Protein AF-A0A7J3IFD3-F1 (afdb_monomer)

Mean predicted aligned error: 5.37 Å

Secondary structure (DSSP, 8-state):
-HHHHHHHHHHHHHHT---------SSGGGTTSEEEEE--TT--HHHHHHHHHHTT-EEEEE-PPPHHHHHHHHHHHHHHHHHHHH-

Nearest PDB structures (foldseek):
  7rty-assembly2_B  TM=5.870E-01  e=5.125E-01  Pseudomonas syringae
  8fn6-assembly1_1  TM=2.913E-01  e=9.522E+00  Trypanosoma brucei

Structure (mmCIF, N/CA/C/O backbone):
data_AF-A0A7J3IFD3-F1
#
_entry.id   AF-A0A7J3IFD3-F1
#
loop_
_atom_site.group_PDB
_atom_site.id
_atom_site.type_symbol
_atom_site.label_atom_id
_atom_site.label_alt_id
_atom_site.label_comp_id
_atom_site.label_asym_id
_atom_site.label_entity_id
_atom_site.label_seq_id
_atom_site.pdbx_PDB_ins_code
_atom_site.Cartn_x
_atom_site.Cartn_y
_atom_site.Cartn_z
_atom_site.occupancy
_atom_site.B_iso_or_equiv
_atom_site.auth_seq_id
_atom_site.auth_comp_id
_atom_site.auth_asym_id
_atom_site.auth_atom_id
_atom_site.pdbx_PDB_model_num
ATOM 1 N N . LEU A 1 1 ? 3.782 -7.750 -11.130 1.00 59.34 1 LEU A N 1
ATOM 2 C CA . LEU A 1 1 ? 3.398 -6.591 -10.284 1.00 59.34 1 LEU A CA 1
ATOM 3 C C . LEU A 1 1 ? 2.085 -6.816 -9.527 1.00 59.34 1 LEU A C 1
ATOM 5 O O . LEU A 1 1 ? 2.106 -6.735 -8.308 1.00 59.34 1 LEU A O 1
ATOM 9 N N . ASN A 1 2 ? 0.996 -7.236 -10.191 1.00 77.88 2 ASN A N 1
ATOM 10 C CA . ASN A 1 2 ? -0.259 -7.613 -9.507 1.00 77.88 2 ASN A CA 1
ATOM 11 C C . ASN A 1 2 ? -0.102 -8.727 -8.460 1.00 77.88 2 ASN A C 1
ATOM 13 O O . ASN A 1 2 ? -0.872 -8.777 -7.508 1.00 77.88 2 ASN A O 1
ATOM 17 N N . TYR A 1 3 ? 0.901 -9.597 -8.612 1.00 89.62 3 TYR A N 1
ATOM 18 C CA . TYR A 1 3 ? 1.214 -10.627 -7.623 1.00 89.62 3 TYR A CA 1
ATOM 19 C C . TYR A 1 3 ? 1.499 -10.045 -6.231 1.00 89.62 3 TYR A C 1
ATOM 21 O O . TYR A 1 3 ? 0.901 -10.499 -5.263 1.00 89.62 3 TYR A O 1
ATOM 29 N N . PHE A 1 4 ? 2.359 -9.024 -6.124 1.00 89.00 4 PHE A N 1
ATOM 30 C CA . PHE A 1 4 ? 2.726 -8.443 -4.827 1.00 89.00 4 PHE A CA 1
ATOM 31 C C . PHE A 1 4 ? 1.549 -7.730 -4.167 1.00 89.00 4 PHE A C 1
ATOM 33 O O . PHE A 1 4 ? 1.334 -7.913 -2.974 1.00 89.00 4 PHE A O 1
ATOM 40 N N . VAL A 1 5 ? 0.735 -7.018 -4.953 1.00 89.31 5 VAL A N 1
ATOM 41 C CA . 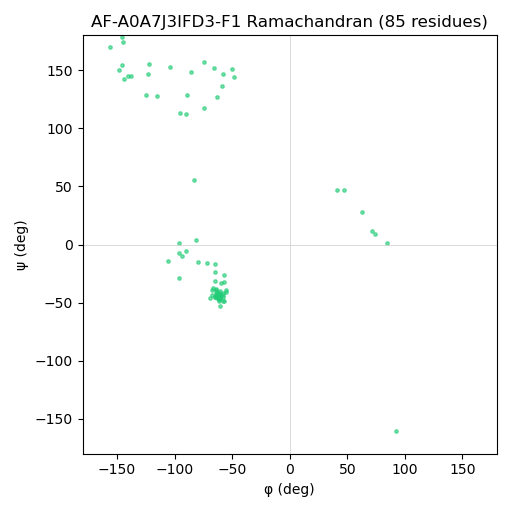VAL A 1 5 ? -0.506 -6.401 -4.462 1.00 89.31 5 VAL A CA 1
ATOM 42 C C . VAL A 1 5 ? -1.457 -7.475 -3.931 1.00 89.31 5 VAL A C 1
ATOM 44 O O . VAL A 1 5 ? -1.857 -7.429 -2.773 1.00 89.31 5 VAL A O 1
ATOM 47 N N . ARG A 1 6 ? -1.758 -8.507 -4.731 1.00 92.62 6 ARG A N 1
ATOM 48 C CA . ARG A 1 6 ? -2.646 -9.608 -4.319 1.00 92.62 6 ARG A CA 1
ATOM 49 C C . ARG A 1 6 ? -2.118 -10.359 -3.098 1.00 92.62 6 ARG A C 1
ATOM 51 O O . ARG A 1 6 ? -2.898 -10.715 -2.221 1.00 92.62 6 ARG A O 1
ATOM 58 N N . ARG A 1 7 ? -0.806 -10.593 -3.026 1.00 95.12 7 ARG A N 1
ATOM 59 C CA . ARG A 1 7 ? -0.161 -11.241 -1.880 1.00 95.12 7 ARG A CA 1
ATOM 60 C C . ARG A 1 7 ? -0.269 -10.379 -0.625 1.00 95.12 7 ARG A C 1
ATOM 62 O O . ARG A 1 7 ? -0.628 -10.914 0.417 1.00 95.12 7 ARG A O 1
ATOM 69 N N . GLY A 1 8 ? -0.003 -9.078 -0.734 1.00 93.44 8 GLY A N 1
ATOM 70 C CA . GLY A 1 8 ? -0.144 -8.125 0.365 1.00 93.44 8 GLY A CA 1
ATOM 71 C C . GLY A 1 8 ? -1.568 -8.099 0.913 1.00 93.44 8 GLY A C 1
ATOM 72 O O . GLY A 1 8 ? -1.752 -8.282 2.109 1.00 93.44 8 GLY A O 1
ATOM 73 N N . LEU A 1 9 ? -2.568 -7.998 0.032 1.00 92.75 9 LEU A N 1
ATOM 74 C CA . LEU A 1 9 ? -3.986 -8.004 0.414 1.00 92.75 9 LEU A CA 1
ATOM 75 C C . LEU A 1 9 ? -4.431 -9.323 1.051 1.00 92.75 9 LEU A C 1
ATOM 77 O O . LEU A 1 9 ? -5.202 -9.332 2.006 1.00 92.75 9 LEU A O 1
ATOM 81 N N . ARG A 1 10 ? -3.938 -10.457 0.542 1.00 96.25 10 ARG A N 1
ATOM 82 C CA . ARG A 1 10 ? -4.220 -11.764 1.142 1.00 96.25 10 ARG A CA 1
ATOM 83 C C . ARG A 1 10 ? -3.636 -11.866 2.551 1.00 96.25 10 ARG A C 1
ATOM 85 O O . ARG A 1 10 ? -4.294 -12.404 3.434 1.00 96.25 10 ARG A O 1
ATOM 92 N N . LEU A 1 11 ? -2.417 -11.367 2.758 1.00 96.44 11 LEU A N 1
ATOM 93 C CA . LEU A 1 11 ? -1.755 -11.378 4.064 1.00 96.4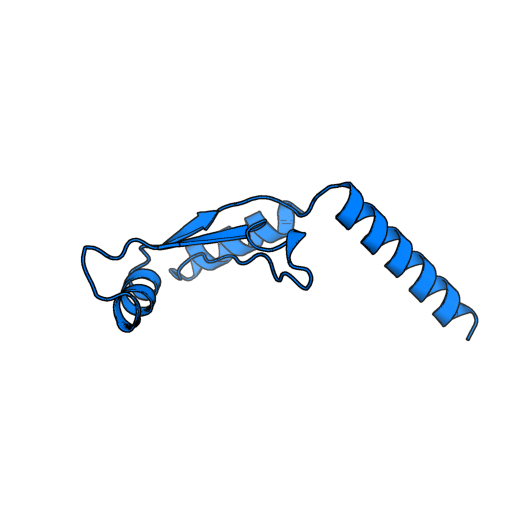4 11 LEU A CA 1
ATOM 94 C C . LEU A 1 11 ? -2.427 -10.427 5.054 1.00 96.44 11 LEU A C 1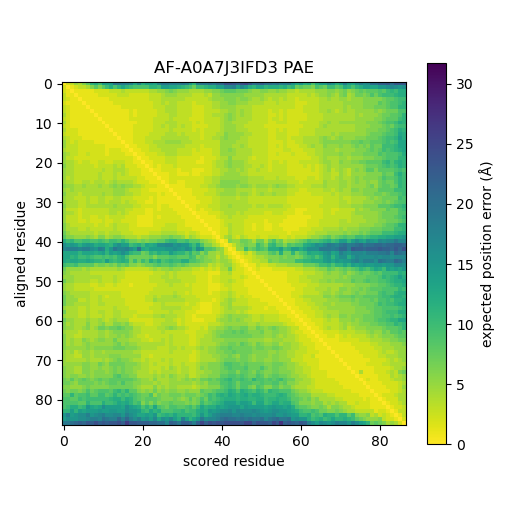
ATOM 96 O O . LEU A 1 11 ? -2.693 -10.836 6.179 1.00 96.44 11 LEU A O 1
ATOM 100 N N . SER A 1 12 ? -2.736 -9.194 4.645 1.00 93.81 12 SER A N 1
ATOM 101 C CA . SER A 1 12 ? -3.412 -8.230 5.518 1.00 93.81 12 SER A CA 1
ATOM 102 C C . SER A 1 12 ? -4.785 -8.740 5.950 1.00 93.81 12 SER A C 1
ATOM 104 O O . SER A 1 12 ? -5.111 -8.689 7.133 1.00 93.81 12 SER A O 1
ATOM 106 N N . SER A 1 13 ? -5.539 -9.336 5.021 1.00 93.81 13 SER A N 1
ATOM 107 C CA . SER A 1 13 ? -6.811 -9.994 5.316 1.00 93.81 13 SER A CA 1
ATOM 108 C C . SER A 1 13 ? -6.648 -11.174 6.280 1.00 93.81 13 SER A C 1
ATOM 110 O O . SER A 1 13 ? -7.390 -11.252 7.254 1.00 93.81 13 SER A O 1
ATOM 112 N N . ALA A 1 14 ? -5.667 -12.058 6.060 1.00 97.00 14 ALA A N 1
ATOM 113 C CA . ALA A 1 14 ? -5.431 -13.216 6.927 1.00 97.00 14 ALA A CA 1
ATOM 114 C C . ALA A 1 14 ? -5.008 -12.831 8.355 1.00 97.00 14 ALA A C 1
ATOM 116 O O . ALA A 1 14 ? -5.321 -13.546 9.301 1.00 97.00 14 ALA A O 1
ATOM 117 N N . LEU A 1 15 ? -4.303 -11.709 8.511 1.00 95.94 15 LEU A N 1
ATOM 118 C CA . LEU A 1 15 ? -3.842 -11.199 9.803 1.00 95.94 15 LEU A CA 1
ATOM 119 C C . LEU A 1 15 ? -4.848 -10.252 10.475 1.00 95.94 15 LEU A C 1
ATOM 121 O O . LEU A 1 15 ? -4.602 -9.811 11.594 1.00 95.94 15 LEU A O 1
ATOM 125 N N . GLY A 1 16 ? -5.952 -9.907 9.804 1.00 93.25 16 GLY A N 1
ATOM 126 C CA . GLY A 1 16 ? -6.930 -8.945 10.317 1.00 93.25 16 GLY A CA 1
ATOM 127 C C . GLY A 1 16 ? -6.359 -7.535 10.505 1.00 93.25 16 GLY A C 1
ATOM 128 O O . GLY A 1 16 ? -6.820 -6.798 11.373 1.00 93.25 16 GLY A O 1
ATOM 129 N N . VAL A 1 17 ? -5.342 -7.158 9.724 1.00 93.06 17 VAL A N 1
ATOM 130 C CA . VAL A 1 17 ? -4.702 -5.836 9.798 1.00 93.06 17 VAL A CA 1
ATOM 131 C C . VAL A 1 17 ? -5.145 -4.942 8.645 1.00 93.06 17 VAL A C 1
ATOM 133 O O . VAL A 1 17 ? -5.486 -5.406 7.555 1.00 93.06 17 VAL A O 1
ATOM 136 N N . ALA A 1 18 ? -5.117 -3.632 8.880 1.00 93.12 18 ALA A N 1
ATOM 137 C CA . ALA A 1 18 ? -5.483 -2.645 7.877 1.00 93.12 18 ALA A CA 1
ATOM 138 C C . ALA A 1 18 ? -4.609 -2.753 6.618 1.00 93.12 18 ALA A C 1
ATOM 140 O O . ALA A 1 18 ? -3.385 -2.883 6.689 1.00 93.12 18 ALA A O 1
ATOM 141 N N . SER A 1 19 ? -5.250 -2.662 5.453 1.00 91.81 19 SER A N 1
ATOM 142 C CA . SER A 1 19 ? -4.554 -2.605 4.167 1.00 91.81 19 SER A CA 1
ATOM 143 C C . SER A 1 19 ? -4.264 -1.150 3.817 1.00 91.81 19 SER A C 1
ATOM 145 O O . SER A 1 19 ? -5.188 -0.384 3.554 1.00 91.81 19 SER A O 1
ATOM 147 N N . VAL A 1 20 ? -2.984 -0.782 3.810 1.00 93.38 20 VAL A N 1
ATOM 148 C CA . VAL A 1 20 ? -2.514 0.574 3.496 1.00 93.38 20 VAL A CA 1
ATOM 149 C C . VAL A 1 20 ? -1.549 0.549 2.313 1.00 93.38 20 VAL A C 1
ATOM 151 O O . VAL A 1 20 ? -0.909 -0.465 2.034 1.00 93.38 20 VAL A O 1
ATOM 154 N N . GLY A 1 21 ? -1.452 1.673 1.609 1.00 92.12 21 GLY A N 1
ATOM 155 C CA . GLY A 1 21 ? -0.565 1.857 0.466 1.00 92.12 21 GLY A CA 1
ATOM 156 C C . GLY A 1 21 ? -0.078 3.299 0.345 1.00 92.12 21 GLY A C 1
ATOM 157 O O . GLY A 1 21 ? -0.772 4.242 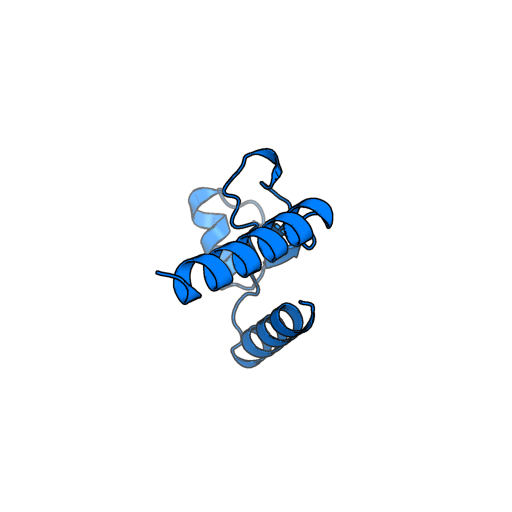0.731 1.00 92.12 21 GLY A O 1
ATOM 158 N N . GLY A 1 22 ? 1.122 3.461 -0.202 1.00 93.38 22 GLY A N 1
ATOM 159 C CA . GLY A 1 22 ? 1.741 4.756 -0.462 1.00 93.38 22 GLY A CA 1
ATOM 160 C C . GLY A 1 22 ? 2.582 4.702 -1.729 1.00 93.38 22 GLY A C 1
ATOM 161 O O . GLY A 1 22 ? 3.033 3.632 -2.135 1.00 93.38 22 GLY A O 1
ATOM 162 N N . SER A 1 23 ? 2.759 5.856 -2.367 1.00 92.38 23 SER A N 1
ATOM 163 C CA . SER A 1 23 ? 3.456 5.963 -3.650 1.00 92.38 23 SER A CA 1
ATOM 164 C C . SER A 1 23 ? 4.966 5.766 -3.559 1.00 92.38 23 SER A C 1
ATOM 166 O O . SER A 1 23 ? 5.586 5.578 -4.601 1.00 92.38 23 SER A O 1
ATOM 168 N N . ASP A 1 24 ? 5.541 5.852 -2.353 1.00 91.12 24 ASP A N 1
ATOM 169 C CA . ASP A 1 24 ? 6.993 5.859 -2.130 1.00 91.12 24 ASP A CA 1
ATOM 170 C C . ASP A 1 24 ? 7.706 6.833 -3.092 1.00 91.12 24 ASP A C 1
ATOM 172 O O . ASP A 1 24 ? 8.646 6.514 -3.827 1.00 91.12 24 ASP A O 1
ATOM 176 N N . ALA A 1 25 ? 7.132 8.036 -3.189 1.00 91.94 25 ALA A N 1
ATOM 177 C CA . ALA A 1 25 ? 7.512 9.005 -4.198 1.00 91.94 25 ALA A CA 1
ATOM 178 C C . ALA A 1 25 ? 8.855 9.650 -3.850 1.00 91.94 25 ALA A C 1
ATOM 180 O O . ALA A 1 25 ? 8.977 10.385 -2.877 1.00 91.94 25 ALA A O 1
ATOM 181 N N . HIS A 1 26 ? 9.837 9.442 -4.724 1.00 91.25 26 HIS A N 1
ATOM 182 C CA . HIS A 1 26 ? 11.143 10.106 -4.676 1.00 91.25 26 HIS A CA 1
ATOM 183 C C . HIS A 1 26 ? 11.201 11.342 -5.594 1.00 91.25 26 HIS A C 1
ATOM 185 O O . HIS A 1 26 ? 12.243 11.984 -5.733 1.00 91.25 26 HIS A O 1
ATOM 191 N N . LYS A 1 27 ? 10.085 11.661 -6.266 1.00 90.56 27 LYS A N 1
ATOM 192 C CA . LYS A 1 27 ? 9.898 12.830 -7.134 1.00 90.56 27 LYS A CA 1
ATOM 193 C C . LYS A 1 27 ? 8.495 13.404 -6.926 1.00 90.56 27 LYS A C 1
ATOM 195 O O . LYS A 1 27 ? 7.558 12.618 -6.786 1.00 90.56 27 LYS A O 1
ATOM 200 N N . PRO A 1 28 ? 8.308 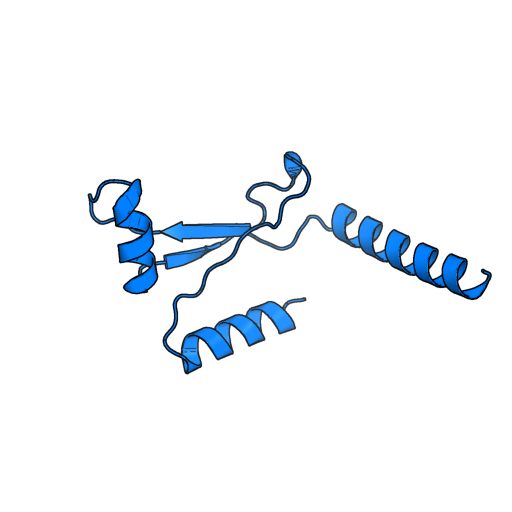14.734 -7.007 1.00 93.88 28 PRO A N 1
ATOM 201 C CA . PRO A 1 28 ? 6.993 15.354 -6.825 1.00 93.88 28 PRO A CA 1
ATOM 202 C C . PRO A 1 28 ? 5.908 14.796 -7.755 1.00 93.88 28 PRO A C 1
ATOM 204 O O . PRO A 1 28 ? 4.790 14.562 -7.319 1.00 93.88 28 PRO A O 1
ATOM 207 N N . ALA A 1 29 ? 6.255 14.514 -9.015 1.00 90.12 29 ALA A N 1
ATOM 208 C CA . ALA A 1 29 ? 5.316 13.983 -10.006 1.00 90.12 29 ALA A CA 1
ATOM 209 C C . ALA A 1 29 ? 4.783 12.574 -9.682 1.00 90.12 29 ALA A C 1
ATOM 211 O O . ALA A 1 29 ? 3.793 12.155 -10.271 1.00 90.12 29 ALA A O 1
ATOM 212 N N . ASP A 1 30 ? 5.434 11.841 -8.773 1.00 91.56 30 ASP A N 1
ATOM 213 C CA . ASP A 1 30 ? 5.014 10.497 -8.375 1.00 91.56 30 ASP A CA 1
ATOM 214 C C . ASP A 1 30 ? 4.153 10.496 -7.098 1.00 91.56 30 ASP A C 1
ATOM 216 O O . ASP A 1 30 ? 3.618 9.451 -6.709 1.00 91.56 30 ASP A O 1
ATOM 220 N N . VAL A 1 31 ? 4.008 11.649 -6.433 1.00 94.00 31 VAL A N 1
ATOM 221 C CA . VAL A 1 31 ? 3.173 11.799 -5.236 1.00 94.00 31 VAL A CA 1
ATOM 222 C C . VAL A 1 31 ? 1.719 11.513 -5.601 1.00 94.00 31 VAL A C 1
ATOM 224 O O . VAL A 1 31 ? 1.169 12.098 -6.528 1.00 94.00 31 VAL A O 1
ATOM 227 N N . GLY A 1 32 ? 1.091 10.598 -4.862 1.00 93.38 32 GLY A N 1
ATOM 228 C CA . GLY A 1 32 ? -0.313 10.242 -5.077 1.00 93.38 32 GLY A CA 1
ATOM 229 C C . GLY A 1 32 ? -0.555 9.196 -6.168 1.00 93.38 32 GLY A C 1
ATOM 230 O O . GLY A 1 32 ? -1.699 8.796 -6.357 1.00 93.38 32 GLY A O 1
ATOM 231 N N . ASN A 1 33 ? 0.487 8.661 -6.820 1.00 92.88 33 ASN A N 1
ATOM 232 C CA . ASN A 1 33 ? 0.322 7.490 -7.693 1.00 92.88 33 ASN A CA 1
ATOM 233 C C . ASN A 1 33 ? -0.280 6.292 -6.939 1.00 92.88 33 ASN A C 1
ATOM 235 O O . ASN A 1 33 ? -1.051 5.534 -7.516 1.00 92.88 33 ASN A O 1
ATOM 239 N N . ALA A 1 34 ? 0.026 6.158 -5.647 1.00 94.19 34 ALA A N 1
ATOM 240 C CA . ALA A 1 34 ? -0.648 5.271 -4.707 1.00 94.19 34 ALA A CA 1
ATOM 241 C C . ALA A 1 34 ? -0.853 5.996 -3.372 1.00 94.19 34 ALA A C 1
ATOM 243 O O . ALA A 1 34 ? -0.020 6.808 -2.962 1.00 94.19 34 ALA A O 1
ATOM 244 N N . TYR A 1 35 ? -1.968 5.720 -2.704 1.00 95.50 35 TYR A N 1
ATOM 245 C CA . TYR A 1 35 ? -2.371 6.413 -1.481 1.00 95.50 35 TYR A CA 1
ATOM 246 C C . TYR A 1 35 ? -3.310 5.551 -0.634 1.00 95.50 35 TYR A C 1
ATOM 248 O O . TYR A 1 35 ? -3.798 4.507 -1.071 1.00 95.50 35 TYR A O 1
ATOM 256 N N . THR A 1 36 ? -3.570 6.006 0.591 1.00 95.31 36 THR A N 1
ATOM 257 C CA . THR A 1 36 ? -4.551 5.406 1.500 1.00 95.31 36 THR A CA 1
ATOM 258 C C . THR A 1 36 ? -5.676 6.402 1.745 1.00 95.31 36 THR A C 1
ATOM 260 O O . THR A 1 36 ? -5.426 7.547 2.113 1.00 95.31 36 THR A O 1
ATOM 263 N N . ILE A 1 37 ? -6.913 5.964 1.543 1.00 94.75 37 ILE A N 1
ATOM 264 C CA . ILE A 1 37 ? -8.127 6.697 1.898 1.00 94.75 37 ILE A CA 1
ATOM 265 C C . ILE A 1 37 ? -8.475 6.315 3.334 1.00 94.75 37 ILE A C 1
ATOM 267 O O . ILE A 1 37 ? -8.543 5.127 3.649 1.00 94.75 37 ILE A O 1
ATOM 271 N N . VAL A 1 38 ? -8.687 7.305 4.200 1.00 94.06 38 VAL A N 1
ATOM 272 C CA . VAL A 1 38 ? -8.974 7.091 5.624 1.00 94.06 38 VAL A CA 1
ATOM 273 C C . VAL A 1 38 ? -10.274 7.790 5.993 1.00 94.06 38 VAL A C 1
ATOM 275 O O . VAL A 1 38 ? -10.431 8.980 5.727 1.00 94.06 38 VAL A O 1
ATOM 278 N N . ASP A 1 39 ? -11.181 7.055 6.632 1.00 92.62 39 ASP A N 1
ATOM 279 C CA . ASP A 1 39 ? -12.453 7.594 7.111 1.00 92.62 39 ASP A CA 1
ATOM 280 C C . ASP A 1 39 ? -12.366 8.006 8.593 1.00 92.62 39 ASP A C 1
ATOM 282 O O . ASP A 1 39 ? -12.189 7.178 9.500 1.00 92.62 39 ASP A O 1
ATOM 286 N N . LEU A 1 40 ? -12.471 9.317 8.828 1.00 91.12 40 LEU A N 1
ATOM 287 C CA . LEU A 1 40 ? -12.213 9.963 10.116 1.00 91.12 40 LEU A CA 1
ATOM 288 C C . LEU A 1 40 ? -13.450 10.153 11.005 1.00 91.12 40 LEU A C 1
ATOM 290 O O . LEU A 1 40 ? -13.267 10.499 12.173 1.00 91.12 40 LEU A O 1
ATOM 294 N N . ASN A 1 41 ? -14.679 9.934 10.516 1.00 81.75 41 ASN A N 1
ATOM 295 C CA . ASN A 1 41 ? -15.924 10.145 11.281 1.00 81.75 41 ASN A CA 1
ATOM 296 C C . ASN A 1 41 ? -15.922 11.427 12.154 1.00 81.75 41 ASN A C 1
ATOM 298 O O . ASN A 1 41 ? -16.234 11.379 13.342 1.00 81.75 41 ASN A O 1
ATOM 302 N N . GLY A 1 42 ? -15.501 12.570 11.598 1.00 72.62 42 GLY A N 1
ATOM 303 C CA . GLY A 1 42 ? -15.519 13.866 12.299 1.00 72.62 42 GLY A CA 1
ATOM 304 C C . GLY A 1 42 ? -14.456 14.069 13.392 1.00 72.62 42 GLY A C 1
ATOM 305 O O . GLY A 1 42 ? -14.518 15.056 14.119 1.00 72.62 42 GLY A O 1
ATOM 306 N N . SER A 1 43 ? -13.478 13.166 13.522 1.00 75.44 43 SER A N 1
ATOM 307 C CA . SER A 1 43 ? -12.340 13.337 14.441 1.00 75.44 43 SER A CA 1
ATOM 308 C C . SER A 1 43 ? -11.329 14.368 13.919 1.00 75.44 43 SER A C 1
ATOM 310 O O . SER A 1 43 ? -11.215 14.572 12.709 1.00 75.44 43 SER A O 1
ATOM 312 N N . SER A 1 44 ? -10.530 14.963 14.814 1.00 82.00 44 SER A N 1
ATOM 313 C CA . SER A 1 44 ? -9.355 15.748 14.409 1.00 82.00 44 SER A CA 1
ATOM 314 C C . SER A 1 44 ? -8.388 14.891 13.581 1.00 82.00 44 SER A C 1
ATOM 316 O O . SER A 1 44 ? -8.263 13.685 13.806 1.00 82.00 44 SER A O 1
ATOM 318 N N . ILE A 1 45 ? -7.698 15.506 12.615 1.00 83.81 45 ILE A N 1
ATOM 319 C CA . ILE A 1 45 ? -6.803 14.793 11.684 1.00 83.81 45 ILE A CA 1
ATOM 320 C C . ILE A 1 45 ? -5.700 14.038 12.442 1.00 83.81 45 ILE A C 1
ATOM 322 O O . ILE A 1 45 ? -5.422 12.877 12.141 1.00 83.81 45 ILE A O 1
ATOM 326 N N . GLU A 1 46 ? -5.105 14.682 13.445 1.00 79.88 46 GLU A N 1
ATOM 327 C CA . GLU A 1 46 ? -3.884 14.221 14.113 1.00 79.88 46 GLU A CA 1
ATOM 328 C C . GLU A 1 46 ? -4.055 12.862 14.820 1.00 79.88 46 GLU A C 1
ATOM 330 O O . GLU A 1 46 ? -3.254 11.941 14.629 1.00 79.88 46 GLU A O 1
ATOM 335 N N . ASP A 1 47 ? -5.157 12.694 15.556 1.00 83.62 47 ASP A N 1
ATOM 336 C CA . ASP A 1 47 ? -5.486 11.447 16.256 1.00 83.62 47 ASP A CA 1
ATOM 337 C C . ASP A 1 47 ? -6.443 10.548 15.468 1.00 83.62 47 ASP A C 1
ATOM 339 O O . ASP A 1 47 ? -6.425 9.317 15.609 1.00 83.62 47 ASP A O 1
ATOM 343 N N . GLY A 1 48 ? -7.295 11.150 14.639 1.00 90.69 48 GLY A N 1
ATOM 344 C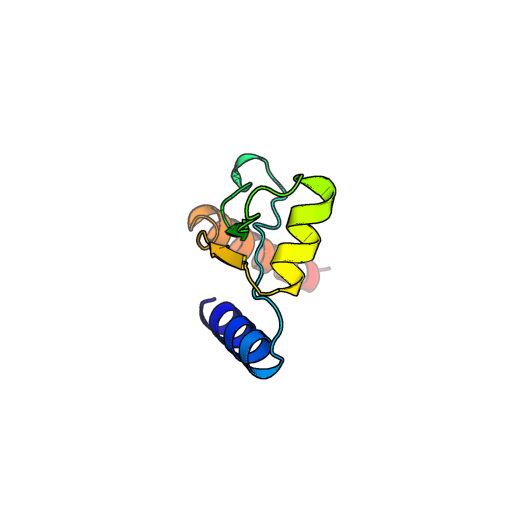 CA . GLY A 1 48 ? -8.339 10.460 13.894 1.00 90.69 48 GLY A CA 1
ATOM 345 C C . GLY A 1 48 ? -7.770 9.457 12.901 1.00 90.69 48 GLY A C 1
ATOM 346 O O . GLY A 1 48 ? -8.275 8.337 12.822 1.00 90.69 48 GLY A O 1
ATOM 347 N N . VAL A 1 49 ? -6.683 9.807 12.203 1.00 92.94 49 VAL A N 1
ATOM 348 C CA . VAL A 1 49 ? -6.072 8.937 11.183 1.00 92.94 49 VAL A CA 1
ATOM 349 C C . VAL A 1 49 ? -5.585 7.630 11.803 1.00 92.94 49 VAL A C 1
ATOM 351 O O . VAL A 1 49 ? -5.920 6.544 11.326 1.00 92.94 49 VAL A O 1
ATOM 354 N N . LYS A 1 50 ? -4.847 7.711 12.916 1.00 91.06 50 LYS A N 1
ATOM 355 C CA . LYS A 1 50 ? -4.322 6.527 13.612 1.00 91.06 50 LYS A CA 1
ATOM 356 C C . LYS A 1 50 ? -5.452 5.635 14.124 1.00 91.06 50 LYS A C 1
ATOM 358 O O . LYS A 1 50 ? -5.384 4.416 13.970 1.00 91.06 50 LYS A O 1
ATOM 363 N N . LYS A 1 51 ? -6.487 6.229 14.729 1.00 92.25 51 LYS A N 1
ATOM 364 C CA . LYS A 1 51 ? -7.653 5.495 15.248 1.00 92.25 51 LYS A CA 1
ATOM 365 C C . LYS A 1 51 ? -8.434 4.814 14.122 1.00 92.25 51 LYS A C 1
ATOM 367 O O . LYS A 1 51 ? -8.782 3.646 14.257 1.00 92.25 51 LYS A O 1
ATOM 372 N N . ALA A 1 52 ? -8.660 5.510 13.011 1.00 93.62 52 ALA A N 1
ATOM 373 C CA . ALA A 1 52 ? -9.358 4.977 11.846 1.00 93.62 52 ALA A CA 1
ATOM 374 C C . ALA A 1 52 ? -8.608 3.800 11.207 1.00 93.62 52 ALA A C 1
ATOM 376 O O . ALA A 1 52 ? -9.212 2.752 10.985 1.00 93.62 52 ALA A O 1
ATOM 377 N N . ILE A 1 53 ? -7.290 3.921 11.002 1.00 93.38 53 ILE A N 1
ATOM 378 C CA . ILE A 1 53 ? -6.464 2.827 10.467 1.00 93.38 53 ILE A CA 1
ATOM 379 C C . ILE A 1 53 ? -6.503 1.617 11.406 1.00 93.38 53 ILE A C 1
ATOM 381 O O . ILE A 1 53 ? -6.755 0.505 10.954 1.00 93.38 53 ILE A O 1
ATOM 385 N N . LYS A 1 54 ? -6.323 1.812 12.721 1.00 91.19 54 LYS A N 1
ATOM 386 C CA . LYS A 1 54 ? -6.419 0.711 13.699 1.00 91.19 54 LYS A CA 1
ATOM 387 C C . LYS A 1 54 ? -7.788 0.025 13.694 1.00 91.19 54 LYS A C 1
ATOM 389 O O . LYS A 1 54 ? -7.857 -1.175 13.922 1.00 91.19 54 LYS A O 1
ATOM 394 N N . ALA A 1 55 ? -8.854 0.773 13.422 1.00 91.81 55 ALA A N 1
ATOM 395 C CA . ALA A 1 55 ? -10.214 0.254 13.308 1.00 91.81 55 ALA A CA 1
ATOM 396 C C . ALA A 1 55 ? -10.527 -0.373 11.932 1.00 91.81 55 ALA A C 1
ATOM 398 O O . ALA A 1 55 ? -11.675 -0.725 11.679 1.00 91.81 55 ALA A O 1
ATOM 399 N N . GLY A 1 56 ? -9.550 -0.469 11.021 1.00 91.50 56 GLY A N 1
ATOM 400 C CA . GLY A 1 56 ? -9.753 -0.994 9.668 1.00 91.50 56 GLY A CA 1
ATOM 401 C C . GLY A 1 56 ? -10.548 -0.065 8.744 1.00 91.50 56 GLY A C 1
ATOM 402 O O . GLY A 1 56 ? -10.929 -0.473 7.650 1.00 91.50 56 GLY A O 1
ATOM 403 N N . ARG A 1 57 ? -10.782 1.193 9.141 1.00 92.81 57 ARG A N 1
ATOM 404 C CA . ARG A 1 57 ? -11.480 2.214 8.340 1.00 92.81 57 ARG A CA 1
ATOM 405 C C . ARG A 1 57 ? -10.532 2.886 7.349 1.00 92.81 57 ARG A C 1
ATOM 407 O O . ARG A 1 57 ? -10.345 4.104 7.353 1.00 92.81 57 ARG A O 1
ATOM 414 N N . SER A 1 58 ? -9.888 2.065 6.530 1.00 93.56 58 SER A N 1
ATOM 415 C CA . SER A 1 58 ? -8.948 2.512 5.510 1.00 93.56 58 SER A CA 1
ATOM 416 C C . SER A 1 58 ? -9.042 1.657 4.256 1.00 93.56 58 SER A C 1
ATOM 418 O O . SER A 1 58 ? -9.155 0.434 4.341 1.00 93.56 58 SER A O 1
ATOM 420 N N . LEU A 1 59 ? -8.911 2.297 3.099 1.00 91.75 59 LEU A N 1
ATOM 421 C CA . LEU A 1 59 ? -8.823 1.641 1.799 1.00 91.75 59 LEU A CA 1
ATOM 422 C C . LEU A 1 59 ? -7.529 2.060 1.102 1.00 91.75 59 LEU A C 1
ATOM 424 O O . LEU A 1 59 ? -7.085 3.198 1.236 1.00 91.75 59 LEU A O 1
ATOM 428 N N . TYR A 1 60 ? -6.936 1.157 0.329 1.00 91.31 60 TYR A N 1
ATOM 429 C CA . TYR A 1 60 ? -5.835 1.507 -0.566 1.00 91.31 60 TYR A CA 1
ATOM 430 C C . TYR A 1 60 ? -6.399 2.019 -1.897 1.00 91.31 60 TYR A C 1
ATOM 432 O O . TYR A 1 60 ? -7.459 1.582 -2.347 1.00 91.31 60 TYR A O 1
ATOM 440 N N . GLY A 1 61 ? -5.684 2.940 -2.532 1.00 90.88 61 GLY A N 1
ATOM 441 C CA . GLY A 1 61 ? -6.063 3.532 -3.808 1.00 90.88 61 GLY A CA 1
ATOM 442 C C . GLY A 1 61 ? -4.859 3.841 -4.690 1.00 90.88 61 GLY A C 1
ATOM 443 O O . GLY A 1 61 ? -3.701 3.698 -4.286 1.00 90.88 61 GLY A O 1
ATOM 444 N N . GLY A 1 62 ? -5.160 4.274 -5.911 1.00 91.25 62 GLY A N 1
ATOM 445 C CA . GLY A 1 62 ? -4.171 4.599 -6.931 1.00 91.25 62 GLY A CA 1
ATOM 446 C C . GLY A 1 62 ? -3.837 3.429 -7.853 1.00 91.25 62 GLY A C 1
ATOM 447 O O . GLY A 1 62 ? -4.610 2.486 -8.025 1.00 91.25 62 GLY A O 1
ATOM 448 N N . SER A 1 63 ? -2.689 3.528 -8.510 1.00 88.19 63 SER A N 1
ATOM 449 C CA . SER A 1 63 ? -2.251 2.615 -9.553 1.00 88.19 63 SER A CA 1
ATOM 450 C C . SER A 1 63 ? -0.736 2.425 -9.533 1.00 88.19 63 SER A C 1
ATOM 452 O O . SER A 1 63 ? -0.004 2.973 -8.710 1.00 88.19 63 SER A O 1
ATOM 454 N N . LEU A 1 64 ? -0.254 1.585 -10.440 1.00 87.31 64 LEU A N 1
ATOM 455 C CA . LEU A 1 64 ? 1.176 1.418 -10.648 1.00 87.31 64 LEU A CA 1
ATOM 456 C C . LEU A 1 64 ? 1.779 2.710 -11.199 1.00 87.31 64 LEU A C 1
ATOM 458 O O . LEU A 1 64 ? 1.124 3.422 -11.958 1.00 87.31 64 LEU A O 1
ATOM 462 N N . SER A 1 65 ? 3.060 2.948 -10.910 1.00 88.31 65 SER A N 1
ATOM 463 C CA . SER A 1 65 ? 3.800 4.056 -11.517 1.00 88.31 65 SER A CA 1
ATOM 464 C C . SER A 1 65 ? 3.650 4.055 -13.049 1.00 88.31 65 SER A C 1
ATOM 466 O O . SER A 1 65 ? 3.519 2.979 -13.657 1.00 88.31 65 SER A O 1
ATOM 468 N N . PRO A 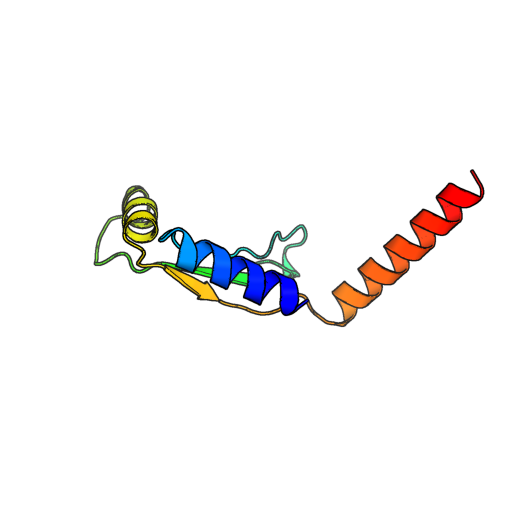1 66 ? 3.729 5.226 -13.707 1.00 89.50 66 PRO A N 1
ATOM 469 C CA . PRO A 1 66 ? 3.613 5.329 -15.157 1.00 89.50 66 PRO A CA 1
ATOM 470 C C . PRO A 1 66 ? 4.500 4.320 -15.896 1.00 89.50 66 PRO A C 1
ATOM 472 O O . PRO A 1 66 ? 5.607 3.994 -15.458 1.00 89.50 66 PRO A O 1
ATOM 475 N N . ALA A 1 67 ? 4.018 3.797 -17.027 1.00 90.44 67 ALA A N 1
ATOM 476 C CA . ALA A 1 67 ? 4.746 2.786 -17.804 1.00 90.44 67 ALA A CA 1
ATOM 477 C C . ALA A 1 67 ? 6.162 3.248 -18.186 1.00 90.44 67 ALA A C 1
ATOM 479 O O . ALA A 1 67 ? 7.112 2.483 -18.040 1.00 90.44 67 ALA A O 1
ATOM 480 N N . ALA A 1 68 ? 6.308 4.517 -18.576 1.00 90.56 68 ALA A N 1
ATOM 481 C CA . ALA A 1 68 ? 7.599 5.120 -18.892 1.00 90.56 68 ALA A CA 1
ATOM 482 C C . ALA A 1 68 ? 8.565 5.105 -17.694 1.00 90.56 68 ALA A C 1
ATOM 484 O O . ALA A 1 68 ? 9.726 4.726 -17.843 1.00 90.56 68 ALA A O 1
ATOM 485 N N . THR A 1 69 ? 8.084 5.446 -16.492 1.00 89.12 69 THR A N 1
ATOM 486 C CA . THR A 1 69 ? 8.885 5.397 -15.257 1.00 89.12 69 THR A CA 1
ATOM 487 C C . THR A 1 69 ? 9.359 3.976 -14.975 1.00 89.12 69 THR A C 1
ATOM 489 O O . THR A 1 69 ? 10.540 3.758 -14.711 1.00 89.12 69 THR A O 1
ATOM 492 N N . ARG A 1 70 ? 8.462 2.992 -15.100 1.00 89.62 70 ARG A N 1
ATOM 493 C CA . ARG A 1 70 ? 8.790 1.576 -14.886 1.00 89.62 70 ARG A CA 1
ATOM 494 C C . ARG A 1 70 ? 9.832 1.070 -15.882 1.00 89.62 70 ARG A C 1
ATOM 496 O O . ARG A 1 70 ? 10.782 0.409 -15.472 1.00 89.62 70 ARG A O 1
ATOM 503 N N . LEU A 1 71 ? 9.684 1.411 -17.163 1.00 94.44 71 LEU A N 1
ATOM 504 C CA . LEU A 1 71 ? 10.647 1.041 -18.201 1.00 94.44 71 LEU A CA 1
ATOM 505 C C . LEU A 1 71 ? 12.025 1.649 -17.922 1.00 94.44 71 LEU A C 1
ATOM 507 O O . LEU A 1 71 ? 13.027 0.938 -17.946 1.00 94.44 71 LEU A O 1
ATOM 511 N N . ARG A 1 72 ? 12.072 2.943 -17.586 1.00 92.25 72 ARG A N 1
ATOM 512 C CA . ARG A 1 72 ? 13.314 3.644 -17.244 1.00 92.25 72 ARG A CA 1
ATOM 51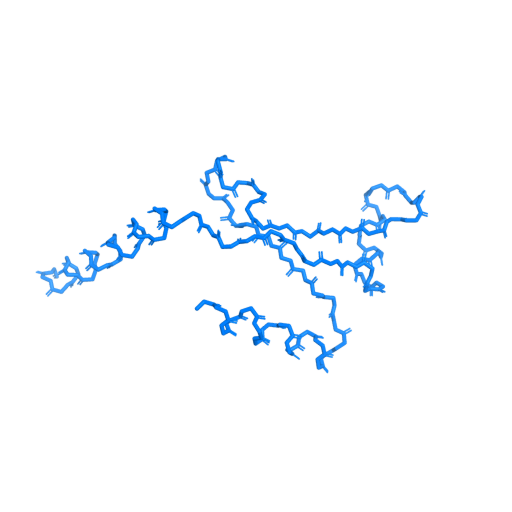3 C C . ARG A 1 72 ? 14.038 2.988 -16.065 1.00 92.25 72 ARG A C 1
ATOM 515 O O . ARG A 1 72 ? 15.250 2.810 -16.136 1.00 92.25 72 ARG A O 1
ATOM 522 N N . VAL A 1 73 ? 13.316 2.630 -15.001 1.00 90.44 73 VAL A N 1
ATOM 523 C CA . VAL A 1 73 ? 13.899 1.942 -13.834 1.00 90.44 73 VAL A CA 1
ATOM 524 C C . VAL A 1 73 ? 14.426 0.559 -14.219 1.00 90.44 73 VAL A C 1
ATOM 526 O O . VAL A 1 73 ? 15.544 0.219 -13.846 1.00 90.44 73 VAL A O 1
ATOM 529 N N . GLY A 1 74 ? 13.670 -0.210 -15.008 1.00 93.44 74 GLY A N 1
ATOM 530 C CA . GLY A 1 74 ? 14.096 -1.533 -15.474 1.00 93.44 74 GLY A CA 1
ATOM 531 C C . GLY A 1 74 ? 15.380 -1.490 -16.306 1.00 93.44 74 GLY A C 1
ATOM 532 O O . GLY A 1 74 ? 16.303 -2.255 -16.042 1.00 93.44 74 GLY A O 1
ATOM 533 N N . ILE A 1 75 ? 15.475 -0.555 -17.257 1.00 95.81 75 ILE A N 1
ATOM 534 C CA . ILE A 1 75 ? 16.694 -0.349 -18.056 1.00 95.81 75 ILE A CA 1
ATOM 535 C C . ILE A 1 75 ? 17.864 0.060 -17.155 1.00 95.81 75 ILE A C 1
ATOM 537 O O . ILE A 1 75 ? 18.949 -0.500 -17.276 1.00 95.81 75 ILE A O 1
ATOM 541 N N . GLY A 1 76 ? 17.642 0.998 -16.227 1.00 94.62 76 GLY A N 1
ATOM 542 C CA . GLY A 1 76 ? 18.673 1.436 -15.284 1.00 94.62 76 GLY A CA 1
ATOM 543 C C . GLY A 1 76 ? 19.229 0.290 -14.436 1.00 94.62 76 GLY A C 1
ATOM 544 O O . GLY A 1 76 ? 20.442 0.187 -14.279 1.00 94.62 76 GLY A O 1
ATOM 545 N N . PHE A 1 77 ? 18.361 -0.604 -13.958 1.00 93.81 77 PHE A N 1
ATOM 546 C CA . PHE A 1 77 ? 18.766 -1.792 -13.206 1.00 93.81 77 PHE A CA 1
ATOM 547 C C . PHE A 1 77 ? 19.590 -2.772 -14.056 1.00 93.81 77 PHE A C 1
ATOM 549 O O . PHE A 1 77 ? 20.636 -3.245 -13.617 1.00 93.81 77 PHE A O 1
ATOM 556 N N . LEU A 1 78 ? 19.168 -3.049 -15.295 1.00 95.19 78 LEU A N 1
ATOM 557 C CA . LEU A 1 78 ? 19.932 -3.917 -16.199 1.00 95.19 78 LEU A CA 1
ATOM 558 C C . LEU A 1 78 ? 21.327 -3.342 -16.479 1.00 95.19 78 LEU A C 1
ATOM 560 O O . LEU A 1 78 ? 22.326 -4.054 -16.366 1.00 95.19 78 LEU A O 1
ATOM 564 N N . LEU A 1 79 ? 21.413 -2.041 -16.764 1.00 95.38 79 LEU A N 1
ATOM 565 C CA . LEU A 1 79 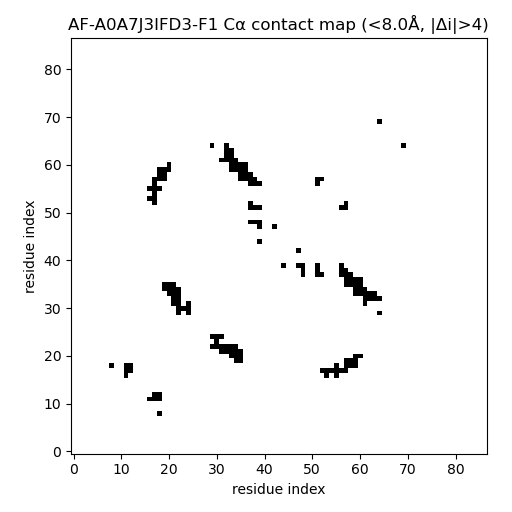? 22.693 -1.362 -16.965 1.00 95.38 79 LEU A CA 1
ATOM 566 C C . LEU A 1 79 ? 23.579 -1.429 -15.715 1.00 95.38 79 LEU A C 1
ATOM 568 O O . LEU A 1 79 ? 24.766 -1.717 -15.843 1.00 95.38 79 LEU A O 1
ATOM 572 N N . SER A 1 80 ? 23.026 -1.231 -14.511 1.00 92.50 80 SER A N 1
ATOM 573 C CA . SER A 1 80 ? 23.821 -1.324 -13.280 1.00 92.50 80 SER A CA 1
ATOM 574 C C . SER A 1 80 ? 24.370 -2.729 -13.050 1.00 92.50 80 SER A C 1
ATOM 576 O O . SER A 1 80 ? 25.521 -2.865 -12.646 1.00 92.50 80 SER A O 1
ATOM 578 N N . THR A 1 81 ? 23.590 -3.771 -13.355 1.00 93.31 81 THR A N 1
ATOM 579 C CA . THR A 1 81 ? 24.072 -5.158 -13.244 1.00 93.31 81 THR A CA 1
ATOM 580 C C . THR A 1 81 ? 25.180 -5.469 -14.248 1.00 93.31 81 THR A C 1
ATOM 582 O O . THR A 1 81 ? 26.146 -6.140 -13.900 1.00 93.31 81 THR A O 1
ATOM 585 N N . LEU A 1 82 ? 25.093 -4.929 -15.468 1.00 91.06 82 LEU A N 1
ATOM 586 C CA . LEU A 1 82 ? 26.130 -5.104 -16.482 1.00 91.06 82 LEU A CA 1
ATOM 587 C C . LEU A 1 82 ? 27.433 -4.396 -16.084 1.00 91.06 82 LEU A C 1
ATOM 589 O O . LEU A 1 82 ? 28.502 -4.990 -16.172 1.00 91.06 82 LEU A O 1
ATOM 593 N N . ILE A 1 83 ? 27.352 -3.167 -15.571 1.00 89.00 83 ILE A N 1
ATOM 594 C CA . ILE A 1 83 ? 28.525 -2.426 -15.080 1.00 89.00 83 ILE A CA 1
ATOM 595 C C . ILE A 1 83 ? 29.193 -3.167 -13.911 1.00 89.00 83 ILE A C 1
ATOM 597 O O . ILE A 1 83 ? 30.410 -3.332 -13.914 1.00 89.00 83 ILE A O 1
ATOM 601 N N . GLN A 1 84 ? 28.406 -3.672 -12.955 1.00 84.44 84 GLN A N 1
ATOM 602 C CA . GLN A 1 84 ? 28.918 -4.470 -11.833 1.00 84.44 84 GLN A CA 1
ATOM 603 C C . GLN A 1 84 ? 29.529 -5.808 -12.263 1.00 84.44 84 GLN A C 1
ATOM 605 O O . GLN A 1 84 ? 30.333 -6.358 -11.530 1.00 84.44 84 GLN A O 1
ATOM 610 N N . SER A 1 85 ? 29.156 -6.350 -13.424 1.00 79.75 85 SER A N 1
ATOM 611 C CA . SER A 1 85 ? 29.755 -7.589 -13.940 1.00 79.75 85 SER A CA 1
ATOM 612 C C . SER A 1 85 ? 31.114 -7.388 -14.619 1.00 79.75 85 SER A C 1
ATOM 614 O O . SER A 1 85 ? 31.824 -8.360 -14.860 1.00 79.75 85 SER A O 1
ATOM 616 N N . ILE A 1 86 ? 31.458 -6.138 -14.948 1.00 80.62 86 ILE A N 1
ATOM 617 C CA . ILE A 1 86 ? 32.701 -5.754 -15.638 1.00 80.62 86 ILE A CA 1
ATOM 618 C C . ILE A 1 86 ? 33.695 -5.092 -14.661 1.00 80.62 86 ILE A C 1
ATOM 620 O O . ILE A 1 86 ? 34.873 -4.960 -14.988 1.00 80.62 86 ILE A O 1
ATOM 624 N N . THR A 1 87 ? 33.228 -4.688 -13.474 1.00 64.81 87 THR A N 1
ATOM 625 C CA . THR A 1 87 ? 34.022 -4.050 -12.407 1.00 64.81 87 THR A CA 1
ATOM 626 C C . THR A 1 87 ? 34.340 -5.064 -11.320 1.00 64.81 87 THR A C 1
ATOM 628 O O . THR A 1 87 ? 35.508 -5.110 -10.884 1.00 64.81 87 THR A O 1
#

Sequence (87 aa):
LNYFVRRGLRLSSALGVASVGGSDAHKPADVGNAYTIVDLNGSSIEDGVKKAIKAGRSLYGGSLSPAATRLRVGIGFLLSTLIQSIT

Foldseek 3Di:
DVVVVVVQVVVCVVVVAADFDFQPDPDPVSGPQKGKDFDQPPDDPVVSRVVRRRVNRIDIDHHDDDPVVVVVVVVVVVVVVVVVVVD

pLDDT: mean 90.19, std 6.38, range [59.34, 97.0]

Solvent-accessible surface area (backbone atoms only — not comparable to full-atom values): 5062 Å² total; per-residue (Å²): 114,69,61,60,55,54,50,49,53,52,49,25,61,74,69,74,45,59,54,74,44,64,42,83,50,91,46,80,91,39,58,65,37,17,28,58,51,71,56,44,89,90,46,59,71,86,63,20,53,59,53,19,39,77,69,49,38,41,40,60,47,70,54,78,72,57,68,69,59,52,50,53,51,52,52,52,52,54,52,52,54,54,52,62,73,76,104

Radius of gyration: 17.47 Å; Cα contacts (8 Å, |Δi|>4): 85; chains: 1; bounding box: 50×29×35 Å